Protein AF-0000000071357420 (afdb_homodimer)

Radius of gyration: 20.1 Å; Cα contacts (8 Å, |Δi|>4): 124; chains: 2; bounding box: 53×51×43 Å

Solvent-accessible surface area (backbone atoms only — not comparable to full-atom values): 8727 Å² total; per-residue (Å²): 110,68,65,56,49,57,54,32,54,50,39,33,34,97,80,73,41,79,17,74,54,42,58,50,50,51,52,53,50,46,52,52,53,51,35,51,51,49,20,52,52,36,24,73,71,69,70,33,64,69,57,8,51,49,47,28,53,50,47,58,55,49,50,55,55,48,46,54,53,52,52,52,52,51,47,52,56,48,56,70,59,99,112,68,67,56,50,57,54,33,54,50,39,33,35,94,82,74,41,79,18,75,53,42,56,51,50,52,51,52,50,47,53,51,53,52,37,51,50,50,21,52,52,35,23,72,72,70,70,32,64,69,60,8,51,49,48,28,54,50,46,58,56,48,50,56,55,48,47,55,52,52,52,51,53,50,46,52,56,48,56,71,60,100

Structure (mmCIF, N/CA/C/O backbone):
data_AF-0000000071357420-model_v1
#
loop_
_entity.id
_entity.type
_entity.pdbx_description
1 polymer 'DUF2061 domain-containing protein'
#
loop_
_atom_site.group_PDB
_atom_site.id
_atom_site.type_symbol
_atom_site.label_atom_id
_atom_site.label_alt_id
_atom_site.label_comp_id
_atom_site.label_asym_id
_atom_site.label_entity_id
_atom_site.label_seq_id
_atom_site.pdbx_PDB_ins_code
_atom_site.Cartn_x
_atom_site.Cartn_y
_atom_site.Cartn_z
_atom_site.occupancy
_atom_site.B_iso_or_equiv
_atom_site.auth_seq_id
_atom_site.auth_comp_id
_atom_site.auth_asym_id
_atom_site.auth_atom_id
_atom_site.pdbx_PDB_model_num
ATOM 1 N N . MET A 1 1 ? -27.297 5.227 23.969 1 53.09 1 MET A N 1
ATOM 2 C CA . MET A 1 1 ? -26.969 6.621 24.266 1 53.09 1 MET A CA 1
ATOM 3 C C . MET A 1 1 ? -25.516 6.777 24.656 1 53.09 1 MET A C 1
ATOM 5 O O . MET A 1 1 ? -24.797 7.594 24.078 1 53.09 1 MET A O 1
ATOM 9 N N . ILE A 1 2 ? -25.109 6.203 25.953 1 52.62 2 ILE A N 1
ATOM 10 C CA . ILE A 1 2 ? -23.766 6.309 26.516 1 52.62 2 ILE A CA 1
ATOM 11 C C . ILE A 1 2 ? -22.75 5.684 25.562 1 52.62 2 ILE A C 1
ATOM 13 O O . ILE A 1 2 ? -21.672 6.246 25.328 1 52.62 2 ILE A O 1
ATOM 17 N N . PHE A 1 3 ? -23.125 4.617 25.094 1 56.78 3 PHE A N 1
ATOM 18 C CA . PHE A 1 3 ? -22.25 3.922 24.156 1 56.78 3 PHE A CA 1
ATOM 19 C C . PHE A 1 3 ? -21.953 4.793 22.938 1 56.78 3 PHE A C 1
ATOM 21 O O . PHE A 1 3 ? -20.844 4.797 22.422 1 56.78 3 PHE A O 1
ATOM 28 N N . ASP A 1 4 ? -23.047 5.457 22.484 1 65.25 4 ASP A N 1
ATOM 29 C CA . ASP A 1 4 ? -22.906 6.367 21.344 1 65.25 4 ASP A CA 1
ATOM 30 C C . ASP A 1 4 ? -21.969 7.516 21.688 1 65.25 4 ASP A C 1
ATOM 32 O O . ASP A 1 4 ? -21.203 7.969 20.828 1 65.25 4 ASP A O 1
ATOM 36 N N . GLN A 1 5 ? -22.016 7.863 22.969 1 63.69 5 GLN A N 1
ATOM 37 C CA . GLN A 1 5 ? -21.172 8.977 23.375 1 63.69 5 GLN A CA 1
ATOM 38 C C . GLN A 1 5 ? -19.703 8.57 23.422 1 63.69 5 GLN A C 1
ATOM 40 O O . GLN A 1 5 ? -18.828 9.336 23 1 63.69 5 GLN A O 1
ATOM 45 N N . SER A 1 6 ? -19.438 7.301 24.031 1 64.44 6 SER A N 1
ATOM 46 C CA . SER A 1 6 ? -18.078 6.773 24.109 1 64.44 6 SER A CA 1
ATOM 47 C C . SER A 1 6 ? -17.469 6.578 22.734 1 64.44 6 SER A C 1
ATOM 49 O O . SER A 1 6 ? -16.312 6.934 22.5 1 64.44 6 SER A O 1
ATOM 51 N N . ILE A 1 7 ? -18.141 6.066 21.828 1 64.44 7 ILE A N 1
ATOM 52 C CA . ILE A 1 7 ? -17.672 5.805 20.484 1 64.44 7 ILE A CA 1
ATOM 53 C C . ILE A 1 7 ? -17.422 7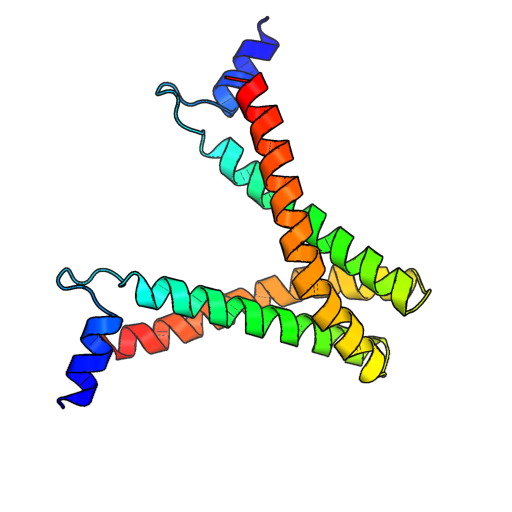.129 19.75 1 64.44 7 ILE A C 1
ATOM 55 O O . ILE A 1 7 ? -16.422 7.285 19.047 1 64.44 7 ILE A O 1
ATOM 59 N N . LYS A 1 8 ? -18.328 7.988 20.016 1 65 8 LYS A N 1
ATOM 60 C CA . LYS A 1 8 ? -18.234 9.289 19.359 1 65 8 LYS A CA 1
ATOM 61 C C . LYS A 1 8 ? -16.984 10.031 19.781 1 65 8 LYS A C 1
ATOM 63 O O . LYS A 1 8 ? -16.344 10.695 18.953 1 65 8 LYS A O 1
ATOM 68 N N . LYS A 1 9 ? -16.688 9.875 21.078 1 70.75 9 LYS A N 1
ATOM 69 C CA . LYS A 1 9 ? -15.531 10.578 21.609 1 70.75 9 LYS A CA 1
ATOM 70 C C . LYS A 1 9 ? -14.234 10.031 21.016 1 70.75 9 LYS A C 1
ATOM 72 O O . LYS A 1 9 ? -13.266 10.773 20.844 1 70.75 9 LYS A O 1
ATOM 77 N N . TRP A 1 10 ? -14.211 8.695 20.672 1 70.62 10 TRP A N 1
ATOM 78 C CA . TRP A 1 10 ? -13.031 8.078 20.078 1 70.62 10 TRP A CA 1
ATOM 79 C C . TRP A 1 10 ? -12.875 8.484 18.625 1 70.62 10 TRP A C 1
ATOM 81 O O . TRP A 1 10 ? -11.758 8.57 18.109 1 70.62 10 TRP A O 1
ATOM 91 N N . PHE A 1 11 ? -14.008 8.883 18.078 1 70.44 11 PHE A N 1
ATOM 92 C CA . PHE A 1 11 ? -14.016 9.148 16.656 1 70.44 11 PHE A CA 1
ATOM 93 C C . PHE A 1 11 ? -13.938 10.648 16.375 1 70.44 11 PHE A C 1
ATOM 95 O O . PHE A 1 11 ? -13.484 11.062 15.305 1 70.44 11 PHE A O 1
ATOM 102 N N . VAL A 1 12 ? -14.523 11.445 17.234 1 68.56 12 VAL A N 1
ATOM 103 C CA . VAL A 1 12 ? -14.602 12.883 17.016 1 68.56 12 VAL A CA 1
ATOM 104 C C . VAL A 1 12 ? -13.992 13.617 18.203 1 68.56 12 VAL A C 1
ATOM 106 O O . VAL A 1 12 ? -14.344 13.352 19.359 1 68.56 12 VAL A O 1
ATOM 109 N N . ASP A 1 13 ? -12.969 14.43 17.781 1 66.44 13 ASP A N 1
ATOM 110 C CA . ASP A 1 13 ? -12.391 15.219 18.859 1 66.44 13 ASP A CA 1
ATOM 111 C C . ASP A 1 13 ? -13.297 16.375 19.25 1 66.44 13 ASP A C 1
ATOM 113 O O . ASP A 1 13 ? -14.266 16.672 18.547 1 66.44 13 ASP A O 1
ATOM 117 N N . GLU A 1 14 ? -13.055 16.859 20.266 1 64.44 14 GLU A N 1
ATOM 118 C CA . GLU A 1 14 ? -13.852 17.953 20.828 1 64.44 14 GLU A CA 1
ATOM 119 C C . GLU A 1 14 ? -14.055 19.078 19.828 1 64.44 14 GLU A C 1
ATOM 121 O O . GLU A 1 14 ? -15.055 19.781 19.875 1 64.44 14 GLU A O 1
ATOM 126 N N . GLU A 1 15 ? -13.25 19.141 18.859 1 69.31 15 GLU A N 1
ATOM 127 C CA . GLU A 1 15 ? -13.336 20.25 17.906 1 69.31 15 GLU A CA 1
ATOM 128 C C . GLU A 1 15 ? -14 19.797 16.609 1 69.31 15 GLU A C 1
ATOM 130 O O . GLU A 1 15 ? -14.055 20.547 15.633 1 69.31 15 GLU A O 1
ATOM 135 N N . GLY A 1 16 ? -14.57 18.688 16.609 1 66.31 16 GLY A N 1
ATOM 136 C CA . GLY A 1 16 ? -15.273 18.203 15.43 1 66.31 16 GLY A CA 1
ATOM 137 C C . GLY A 1 16 ? -14.352 17.609 14.383 1 66.31 16 GLY A C 1
ATOM 138 O O . GLY A 1 16 ? -14.789 17.266 13.281 1 66.31 16 GLY A O 1
ATOM 139 N N . LYS A 1 17 ? -13.023 17.656 14.805 1 72.31 17 LYS A N 1
ATOM 140 C CA . LYS A 1 17 ? -12.031 17.109 13.891 1 72.31 17 LYS A CA 1
ATOM 141 C C . LYS A 1 17 ? -11.852 15.609 14.102 1 72.31 17 LYS A C 1
ATOM 143 O O . LYS A 1 17 ? -12.164 15.086 15.172 1 72.31 17 LYS A O 1
ATOM 148 N N . ASP A 1 18 ? -11.547 14.852 12.961 1 70.5 18 ASP A N 1
ATOM 149 C CA . ASP A 1 18 ? -11.289 13.422 13.094 1 70.5 18 ASP A CA 1
ATOM 150 C C . ASP A 1 18 ? -10.227 13.156 14.164 1 70.5 18 ASP A C 1
ATOM 152 O O . ASP A 1 18 ? -9.211 13.852 14.227 1 70.5 18 ASP A O 1
ATOM 156 N N . SER A 1 19 ? -10.648 12.227 15.039 1 80.5 19 SER A N 1
ATOM 157 C CA . SER A 1 19 ? -9.727 11.883 16.109 1 80.5 19 SER A CA 1
ATOM 158 C C . SER A 1 19 ? -8.539 11.078 15.586 1 80.5 19 SER A C 1
ATOM 160 O O . SER A 1 19 ? -8.609 10.5 14.5 1 80.5 19 SER A O 1
ATOM 162 N N . ASN A 1 20 ? -7.426 11.133 16.203 1 85.06 20 ASN A N 1
ATOM 163 C CA . ASN A 1 20 ? -6.23 10.352 15.906 1 85.06 20 ASN A CA 1
ATOM 164 C C . ASN A 1 20 ? -6.547 8.859 15.828 1 85.06 20 ASN A C 1
ATOM 166 O O . ASN A 1 20 ? -5.922 8.125 15.062 1 85.06 20 ASN A O 1
ATOM 170 N N . ILE A 1 21 ? -7.578 8.516 16.641 1 88.25 21 ILE A N 1
ATOM 171 C CA . ILE A 1 21 ? -7.949 7.102 16.672 1 88.25 21 ILE A CA 1
ATOM 172 C C . ILE A 1 21 ? -8.633 6.715 15.367 1 88.25 21 ILE A C 1
ATOM 174 O O . ILE A 1 21 ? -8.414 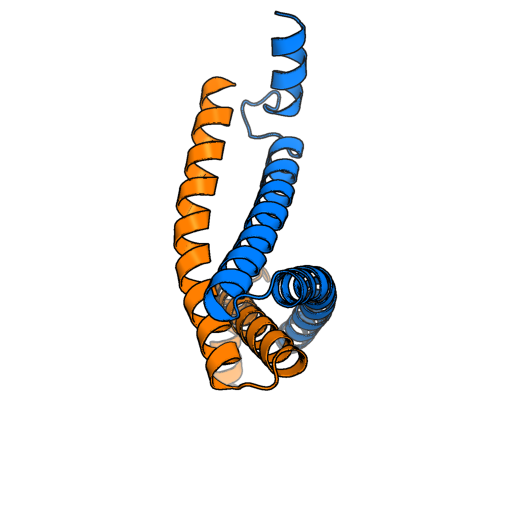5.617 14.844 1 88.25 21 ILE A O 1
ATOM 178 N N . LYS A 1 22 ? -9.445 7.449 14.789 1 89.38 22 LYS A N 1
ATOM 179 C CA . LYS A 1 22 ? -10.094 7.176 13.516 1 89.38 22 LYS A CA 1
ATOM 180 C C . LYS A 1 22 ? -9.07 6.988 12.406 1 89.38 22 LYS A C 1
ATOM 182 O O . LYS A 1 22 ? -9.172 6.055 11.602 1 89.38 22 LYS A O 1
ATOM 187 N N . SER A 1 23 ? -8.164 7.844 12.328 1 89.81 23 SER A N 1
ATOM 188 C CA . SER A 1 23 ? -7.113 7.754 11.32 1 89.81 23 SER A CA 1
ATOM 189 C C . SER A 1 23 ? -6.344 6.441 11.438 1 89.81 23 SER A C 1
ATOM 191 O O . SER A 1 23 ? -6.039 5.805 10.43 1 89.81 23 SER A O 1
ATOM 193 N N . LEU A 1 24 ? -6.062 6.059 12.703 1 92.81 24 LEU A N 1
ATOM 194 C CA . LEU A 1 24 ? -5.332 4.824 12.961 1 92.81 24 LEU A CA 1
ATOM 195 C C . LEU A 1 24 ? -6.141 3.611 12.5 1 92.81 24 LEU A C 1
ATOM 197 O O . LEU A 1 24 ? -5.609 2.719 11.836 1 92.81 24 LEU A O 1
ATOM 201 N N . LEU A 1 25 ? -7.418 3.641 12.805 1 94.12 25 LEU A N 1
ATOM 202 C CA . LEU A 1 25 ? -8.289 2.529 12.445 1 94.12 25 LEU A CA 1
ATOM 203 C C . LEU A 1 25 ? -8.445 2.43 10.93 1 94.12 25 LEU A C 1
ATOM 205 O O . LEU A 1 25 ? -8.477 1.328 10.383 1 94.12 25 LEU A O 1
ATOM 209 N N . LYS A 1 26 ? -8.555 3.498 10.32 1 95.38 26 LYS A N 1
ATOM 210 C CA . LYS A 1 26 ? -8.656 3.521 8.859 1 95.38 26 LYS A CA 1
ATOM 211 C C . LYS A 1 26 ? -7.406 2.939 8.211 1 95.38 26 LYS A C 1
ATOM 213 O O . LYS A 1 26 ? -7.504 2.168 7.254 1 95.38 26 LYS A O 1
ATOM 218 N N . SER A 1 27 ? -6.297 3.289 8.797 1 94.25 27 SER A N 1
ATOM 219 C CA . SER A 1 27 ? -5.043 2.766 8.266 1 94.25 27 SER A CA 1
ATOM 220 C C . SER A 1 27 ? -4.949 1.255 8.453 1 94.25 27 SER A C 1
ATOM 222 O O . SER A 1 27 ? -4.555 0.533 7.535 1 94.25 27 SER A O 1
ATOM 224 N N . ILE A 1 28 ? -5.262 0.818 9.602 1 95.94 28 ILE A N 1
ATOM 225 C CA . ILE A 1 28 ? -5.215 -0.608 9.906 1 95.94 28 ILE A CA 1
ATOM 226 C C . ILE A 1 28 ? -6.203 -1.357 9.016 1 95.94 28 ILE A C 1
ATOM 228 O O . ILE A 1 28 ? -5.875 -2.408 8.461 1 95.94 28 ILE A O 1
ATOM 232 N N . SER A 1 29 ? -7.406 -0.788 8.875 1 96.75 29 SER A N 1
ATOM 233 C CA . SER A 1 29 ? -8.422 -1.413 8.039 1 96.75 29 SER A CA 1
ATOM 234 C C . SER A 1 29 ? -7.965 -1.513 6.59 1 96.75 29 SER A C 1
ATOM 236 O O . SER A 1 29 ? -8.156 -2.543 5.941 1 96.75 29 SER A O 1
ATOM 238 N N . TRP A 1 30 ? -7.348 -0.535 6.098 1 96.81 30 TRP A N 1
ATO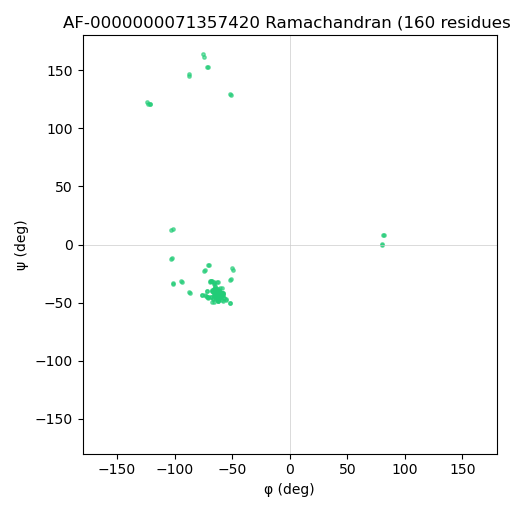M 239 C CA . TRP A 1 30 ? -6.863 -0.54 4.719 1 96.81 30 TRP A CA 1
ATOM 240 C C . TRP A 1 30 ? -5.785 -1.601 4.523 1 96.81 30 TRP A C 1
ATOM 242 O O . TRP A 1 30 ? -5.762 -2.287 3.5 1 96.81 30 TRP A O 1
ATOM 252 N N . ARG A 1 31 ? -4.867 -1.743 5.512 1 95.12 31 ARG A N 1
ATOM 253 C CA . ARG A 1 31 ? -3.814 -2.75 5.422 1 95.12 31 ARG A CA 1
ATOM 254 C C . ARG A 1 31 ? -4.406 -4.152 5.344 1 95.12 31 ARG A C 1
ATOM 256 O O . ARG A 1 31 ? -3.943 -4.988 4.562 1 95.12 31 ARG A O 1
ATOM 263 N N . VAL A 1 32 ? -5.367 -4.32 6.113 1 97.06 32 VAL A N 1
ATOM 264 C CA . VAL A 1 32 ? -6.035 -5.617 6.133 1 97.06 32 VAL A CA 1
ATOM 265 C C . VAL A 1 32 ? -6.75 -5.852 4.805 1 97.06 32 VAL A C 1
ATOM 267 O O . VAL A 1 32 ? -6.59 -6.906 4.188 1 97.06 32 VAL A O 1
ATOM 270 N N . VAL A 1 33 ? -7.523 -4.887 4.363 1 97.44 33 VAL A N 1
ATOM 271 C CA . VAL A 1 33 ? -8.25 -4.98 3.102 1 97.44 33 VAL A CA 1
ATOM 272 C C . VAL A 1 33 ? -7.266 -5.191 1.953 1 97.44 33 VAL A C 1
ATOM 274 O O . VAL A 1 33 ? -7.5 -6.02 1.07 1 97.44 33 VAL A O 1
ATOM 277 N N . GLY A 1 34 ? -6.18 -4.465 1.985 1 97.31 34 GLY A N 1
ATOM 278 C CA . GLY A 1 34 ? -5.16 -4.586 0.955 1 97.31 34 GLY A CA 1
ATOM 279 C C . GLY A 1 34 ? -4.543 -5.973 0.891 1 97.31 34 GLY A C 1
ATOM 280 O O . GLY A 1 34 ? -4.32 -6.508 -0.197 1 97.31 34 GLY A O 1
ATOM 281 N N . THR A 1 35 ? -4.25 -6.5 2.029 1 97.06 35 THR A N 1
ATOM 282 C CA . THR A 1 35 ? -3.67 -7.84 2.094 1 97.06 35 THR A CA 1
ATOM 283 C C . THR A 1 35 ? -4.656 -8.883 1.571 1 97.06 35 THR A C 1
ATOM 285 O O . THR A 1 35 ? -4.281 -9.766 0.798 1 97.06 35 THR A O 1
ATOM 288 N N . ILE A 1 36 ? -5.879 -8.812 1.995 1 97.88 36 ILE A N 1
ATOM 289 C CA . ILE A 1 36 ? -6.918 -9.727 1.528 1 97.88 36 ILE A CA 1
ATOM 290 C C . ILE A 1 36 ? -7.059 -9.609 0.012 1 97.88 36 ILE A C 1
ATOM 292 O O . ILE A 1 36 ? -7.203 -10.625 -0.681 1 97.88 36 ILE A O 1
ATOM 296 N N . ASP A 1 37 ? -7.012 -8.391 -0.515 1 98.25 37 ASP A N 1
ATOM 297 C CA . ASP A 1 37 ? -7.07 -8.156 -1.955 1 98.25 37 ASP A CA 1
ATOM 298 C C . ASP A 1 37 ? -5.977 -8.938 -2.684 1 98.25 37 ASP A C 1
ATOM 300 O O . ASP A 1 37 ? -6.246 -9.609 -3.68 1 98.25 37 ASP A O 1
ATOM 304 N N . THR A 1 38 ? -4.746 -8.836 -2.15 1 98 38 THR A N 1
ATOM 305 C CA . THR A 1 38 ? -3.625 -9.547 -2.756 1 98 38 THR A CA 1
ATOM 306 C C . THR A 1 38 ? -3.854 -11.055 -2.723 1 98 38 THR A C 1
ATOM 308 O O . THR A 1 38 ? -3.572 -11.75 -3.699 1 98 38 THR A O 1
ATOM 311 N N . MET A 1 39 ? -4.34 -11.555 -1.67 1 98.31 39 MET A N 1
ATOM 312 C CA . MET A 1 39 ? -4.609 -12.977 -1.532 1 98.31 39 MET A CA 1
ATOM 313 C C . MET A 1 39 ? -5.691 -13.422 -2.508 1 98.31 39 MET A C 1
ATOM 315 O O . MET A 1 39 ? -5.586 -14.492 -3.113 1 98.31 39 MET A O 1
ATOM 319 N N . VAL A 1 40 ? -6.738 -12.68 -2.635 1 98.25 40 VAL A N 1
ATOM 320 C CA . VAL A 1 40 ? -7.84 -13 -3.541 1 98.25 40 VAL A CA 1
ATOM 321 C C . VAL A 1 40 ? -7.332 -13.016 -4.98 1 98.25 40 VAL A C 1
ATOM 323 O O . VAL A 1 40 ? -7.617 -13.945 -5.734 1 98.25 40 VAL A O 1
ATOM 326 N N . ILE A 1 41 ? -6.598 -11.953 -5.367 1 98.19 41 ILE A N 1
ATOM 327 C CA . ILE A 1 41 ? -6.023 -11.883 -6.707 1 98.19 41 ILE A CA 1
ATOM 328 C C . ILE A 1 41 ? -5.137 -13.102 -6.957 1 98.19 41 ILE A C 1
ATOM 330 O O . ILE A 1 41 ? -5.234 -13.75 -8 1 98.19 41 ILE A O 1
ATOM 334 N N . SER A 1 42 ? -4.27 -13.453 -6 1 98.12 42 SER A N 1
ATOM 335 C CA . SER A 1 42 ? -3.367 -14.594 -6.129 1 98.12 42 SER A CA 1
ATOM 336 C C . SER A 1 42 ? -4.141 -15.898 -6.273 1 98.12 42 SER A C 1
ATOM 338 O O . SER A 1 42 ? -3.756 -16.766 -7.055 1 98.12 42 SER A O 1
ATOM 340 N N . TYR A 1 43 ? -5.195 -16.109 -5.582 1 98.38 43 TYR A N 1
ATOM 341 C CA . TYR A 1 43 ? -6.023 -17.312 -5.668 1 98.38 43 TYR A CA 1
ATOM 342 C C . TYR A 1 43 ? -6.68 -17.422 -7.039 1 98.38 43 TYR A C 1
ATOM 344 O O . TYR A 1 43 ? -6.719 -18.5 -7.629 1 98.38 43 TYR A O 1
ATOM 352 N N . LEU A 1 44 ? -7.172 -16.375 -7.547 1 97.44 44 LEU A N 1
ATOM 353 C CA . LEU A 1 44 ? -7.875 -16.359 -8.828 1 97.44 44 LEU A CA 1
ATOM 354 C C . LEU A 1 44 ? -6.918 -16.688 -9.969 1 97.44 44 LEU A C 1
ATOM 356 O O . LEU A 1 44 ? -7.301 -17.359 -10.93 1 97.44 44 LEU A O 1
ATOM 360 N N . ILE A 1 45 ? -5.758 -16.266 -9.797 1 96.81 45 ILE A N 1
ATOM 361 C CA . ILE A 1 45 ? -4.793 -16.438 -10.883 1 96.81 45 ILE A CA 1
ATOM 362 C C . ILE A 1 45 ? -4.129 -17.812 -10.766 1 96.81 45 ILE A C 1
ATOM 364 O O . ILE A 1 45 ? -3.969 -18.516 -11.766 1 96.81 45 ILE A O 1
ATOM 368 N N . THR A 1 46 ? -3.791 -18.219 -9.57 1 96.62 46 THR A N 1
ATOM 369 C CA . THR A 1 46 ? -3.02 -19.453 -9.398 1 96.62 46 THR A CA 1
ATOM 370 C C . THR A 1 46 ? -3.943 -20.641 -9.156 1 96.62 46 THR A C 1
ATOM 372 O O . THR A 1 46 ? -3.564 -21.781 -9.398 1 96.62 46 THR A O 1
ATOM 375 N N . GLY A 1 47 ? -5.074 -20.359 -8.5 1 96.88 47 GLY A N 1
ATOM 376 C CA . GLY A 1 47 ? -6.016 -21.422 -8.156 1 96.88 47 GLY A CA 1
ATOM 377 C C . GLY A 1 47 ? -5.633 -22.172 -6.902 1 96.88 47 GLY A C 1
ATOM 378 O O . GLY A 1 47 ? -6.18 -23.25 -6.625 1 96.88 47 GLY A O 1
ATOM 379 N N . GLN A 1 48 ? -4.645 -21.719 -6.199 1 97.56 48 GLN A N 1
ATOM 380 C CA . GLN A 1 48 ? -4.145 -22.406 -5.008 1 97.56 48 GLN A CA 1
ATOM 381 C C . GLN A 1 48 ? -4.219 -21.5 -3.781 1 97.56 48 GLN A C 1
ATOM 383 O O . GLN A 1 48 ? -3.561 -20.453 -3.729 1 97.56 48 GLN A O 1
ATOM 388 N N . ILE A 1 49 ? -4.945 -21.953 -2.799 1 97 49 ILE A N 1
ATOM 389 C CA . ILE A 1 49 ? -5.168 -21.188 -1.581 1 97 49 ILE A CA 1
ATOM 390 C C . ILE A 1 49 ? -3.855 -21.047 -0.809 1 97 49 ILE A C 1
ATOM 392 O O . ILE A 1 49 ? -3.582 -20 -0.22 1 97 49 ILE A O 1
ATOM 396 N N . LYS A 1 50 ? -3.111 -22.141 -0.833 1 97.44 50 LYS A N 1
ATOM 397 C CA . LYS A 1 50 ? -1.841 -22.109 -0.113 1 97.44 50 LYS A CA 1
ATOM 398 C C . LYS A 1 50 ? -0.906 -21.047 -0.686 1 97.44 50 LYS A C 1
ATOM 400 O O . LYS A 1 50 ? -0.249 -20.328 0.063 1 97.44 50 LYS A O 1
ATOM 405 N N . THR A 1 51 ? -0.871 -21 -2.016 1 97.44 51 THR A N 1
ATOM 406 C CA . THR A 1 51 ? -0.051 -20 -2.689 1 97.44 51 THR A CA 1
ATOM 407 C C . THR A 1 51 ? -0.548 -18.594 -2.377 1 97.44 51 THR A C 1
ATOM 409 O O . THR A 1 51 ? 0.249 -17.703 -2.078 1 97.44 51 THR A O 1
ATOM 412 N N . ALA A 1 52 ? -1.806 -18.391 -2.404 1 98.06 52 ALA A N 1
ATOM 413 C CA . ALA A 1 52 ? -2.424 -17.109 -2.121 1 98.06 52 ALA A CA 1
ATOM 414 C C . ALA A 1 52 ? -2.092 -16.641 -0.708 1 98.06 52 ALA A C 1
ATOM 416 O O . ALA A 1 52 ? -1.729 -15.477 -0.502 1 98.06 52 ALA A O 1
ATOM 417 N N . LEU A 1 53 ? -2.203 -17.5 0.224 1 97.88 53 LEU A N 1
ATOM 418 C CA . LEU A 1 53 ? -1.907 -17.188 1.617 1 97.88 53 LEU A CA 1
ATOM 419 C C . LEU A 1 53 ? -0.432 -16.844 1.798 1 97.88 53 LEU A C 1
ATOM 421 O O . LEU A 1 53 ? -0.091 -15.922 2.539 1 97.88 53 LEU A O 1
ATOM 425 N N . SER A 1 54 ? 0.369 -17.609 1.137 1 97.81 54 SER A N 1
ATOM 426 C CA . SER A 1 54 ? 1.807 -17.375 1.224 1 97.81 54 SER A CA 1
ATOM 427 C C . SER A 1 54 ? 2.174 -16 0.673 1 97.81 54 SER A C 1
ATOM 429 O O . SER A 1 54 ? 2.904 -15.242 1.315 1 97.81 54 SER A O 1
ATOM 431 N N . ILE A 1 55 ? 1.632 -15.711 -0.488 1 98.06 55 ILE A N 1
ATOM 432 C CA . ILE A 1 55 ? 1.934 -14.43 -1.118 1 98.06 55 ILE A CA 1
ATOM 433 C C . ILE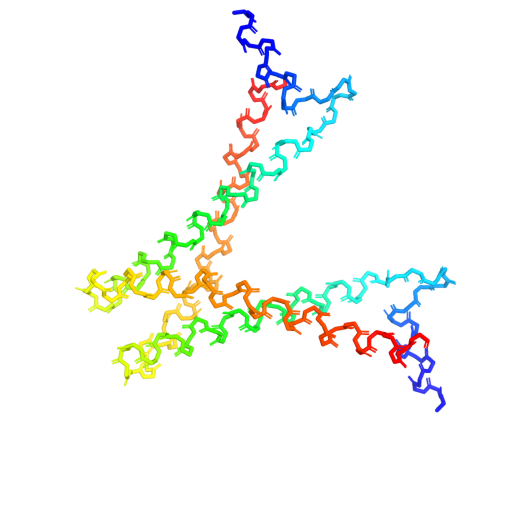 A 1 55 ? 1.449 -13.289 -0.227 1 98.06 55 ILE A C 1
ATOM 435 O O . ILE A 1 55 ? 2.188 -12.328 0.025 1 98.06 55 ILE A O 1
ATOM 439 N N . GLY A 1 56 ? 0.208 -13.328 0.274 1 97.88 56 GLY A N 1
ATOM 440 C CA . GLY A 1 56 ? -0.344 -12.297 1.136 1 97.88 56 GLY A CA 1
ATOM 441 C C . GLY A 1 56 ? 0.456 -12.086 2.408 1 97.88 56 GLY A C 1
ATOM 442 O O . GLY A 1 56 ? 0.753 -10.953 2.783 1 97.88 56 GLY A O 1
ATOM 443 N N . SER A 1 57 ? 0.864 -13.156 3.049 1 97.31 57 SER A N 1
ATOM 444 C CA . SER A 1 57 ? 1.569 -13.094 4.324 1 97.31 57 SER A CA 1
ATOM 445 C C . SER A 1 57 ? 2.982 -12.547 4.152 1 97.31 57 SER A C 1
ATOM 447 O O . SER A 1 57 ? 3.418 -11.68 4.91 1 97.31 57 SER A O 1
ATOM 449 N N . ILE A 1 58 ? 3.664 -13.039 3.17 1 97.62 58 ILE A N 1
ATOM 450 C CA . ILE A 1 58 ? 5.027 -12.586 2.912 1 97.62 58 ILE A CA 1
ATOM 451 C C . ILE A 1 58 ? 5.016 -11.117 2.504 1 97.62 58 ILE A C 1
ATOM 453 O O . ILE A 1 58 ? 5.914 -10.352 2.875 1 97.62 58 ILE A O 1
ATOM 457 N N . GLU A 1 59 ? 3.975 -10.773 1.776 1 97.25 59 GLU A N 1
ATOM 458 C CA . GLU A 1 59 ? 3.85 -9.398 1.318 1 97.25 59 GLU A CA 1
ATOM 459 C C . GLU A 1 59 ? 3.764 -8.43 2.494 1 97.25 59 GLU A C 1
ATOM 461 O O . GLU A 1 59 ? 4.41 -7.379 2.49 1 97.25 59 GLU A O 1
ATOM 466 N N . VAL A 1 60 ? 3.041 -8.789 3.527 1 95.56 60 VAL A N 1
ATOM 467 C CA . VAL A 1 60 ? 2.861 -7.914 4.684 1 95.56 60 VAL A CA 1
ATOM 468 C C . VAL A 1 60 ? 4.207 -7.672 5.363 1 95.56 60 VAL A C 1
ATOM 470 O O . VAL A 1 60 ? 4.566 -6.527 5.652 1 95.56 60 VAL A O 1
ATOM 473 N N . VAL A 1 61 ? 4.961 -8.664 5.512 1 95.94 61 VAL A N 1
ATOM 474 C CA . VAL A 1 61 ? 6.234 -8.586 6.219 1 95.94 61 VAL A CA 1
ATOM 475 C C . VAL A 1 61 ? 7.277 -7.906 5.336 1 95.94 61 VAL A C 1
ATOM 477 O O . VAL A 1 61 ? 8.008 -7.027 5.797 1 95.94 61 VAL A O 1
ATOM 480 N N . SER A 1 62 ? 7.277 -8.289 4.082 1 97.12 62 SER A N 1
ATOM 481 C CA . SER A 1 62 ? 8.289 -7.754 3.18 1 97.12 62 SER A CA 1
ATOM 482 C C . SER A 1 62 ? 8.102 -6.254 2.971 1 97.12 62 SER A C 1
ATOM 484 O O . SER A 1 62 ? 9.078 -5.504 2.918 1 97.12 62 SER A O 1
ATOM 486 N N . LYS A 1 63 ? 6.871 -5.824 2.885 1 97.44 63 LYS A N 1
ATOM 487 C CA . LYS A 1 63 ? 6.617 -4.406 2.648 1 97.44 63 LYS A CA 1
ATOM 488 C C . LYS A 1 63 ? 7.008 -3.568 3.861 1 97.44 63 LYS A C 1
ATOM 490 O O . LYS A 1 63 ? 7.438 -2.422 3.717 1 97.44 63 LYS A O 1
ATOM 495 N N . MET A 1 64 ? 6.883 -4.105 5.055 1 97.06 64 MET A N 1
ATOM 496 C CA . MET A 1 64 ? 7.344 -3.396 6.246 1 97.06 64 MET A CA 1
ATOM 497 C C . MET A 1 64 ? 8.844 -3.154 6.188 1 97.06 64 MET A C 1
ATOM 499 O O . MET A 1 64 ? 9.312 -2.051 6.473 1 97.06 64 MET A O 1
ATOM 503 N N . ILE A 1 65 ? 9.562 -4.152 5.828 1 97.44 65 ILE A N 1
ATOM 504 C CA . ILE A 1 65 ? 11.016 -4.07 5.727 1 97.44 65 ILE A CA 1
ATOM 505 C C . ILE A 1 65 ? 11.406 -3.148 4.574 1 97.44 65 ILE A C 1
ATOM 507 O O . ILE A 1 65 ? 12.266 -2.279 4.73 1 97.44 65 ILE A O 1
ATOM 511 N N . LEU A 1 66 ? 10.742 -3.363 3.518 1 97.56 66 LEU A N 1
ATOM 512 C CA . LEU A 1 66 ? 11.039 -2.576 2.326 1 97.56 66 LEU A CA 1
ATOM 513 C C . LEU A 1 66 ? 10.766 -1.096 2.568 1 97.56 66 LEU A C 1
ATOM 515 O O . LEU A 1 66 ? 11.484 -0.234 2.062 1 97.56 66 LEU A O 1
ATOM 519 N N . TYR A 1 67 ? 9.758 -0.794 3.256 1 97.25 67 TYR A N 1
ATOM 520 C CA . TYR A 1 67 ? 9.43 0.596 3.549 1 97.25 67 TYR A CA 1
ATOM 521 C C . TYR A 1 67 ? 10.539 1.263 4.355 1 97.25 67 TYR A C 1
ATOM 523 O O . TYR A 1 67 ? 10.867 2.428 4.125 1 97.25 67 TYR A O 1
ATOM 531 N N . TYR A 1 68 ? 10.992 0.552 5.375 1 97.25 68 TYR A N 1
ATOM 532 C CA . TYR A 1 68 ? 12.094 1.069 6.176 1 97.25 68 TYR A CA 1
ATOM 533 C C . TYR A 1 68 ? 13.266 1.47 5.293 1 97.25 68 TYR A C 1
ATOM 535 O O . TYR A 1 68 ? 13.789 2.582 5.41 1 97.25 68 TYR A O 1
ATOM 543 N N . PHE A 1 69 ? 13.672 0.569 4.406 1 97.38 69 PHE A N 1
ATOM 544 C CA . PHE A 1 69 ? 14.797 0.838 3.512 1 97.38 69 PHE A CA 1
ATOM 545 C C . PHE A 1 69 ? 14.461 1.976 2.555 1 97.38 69 PHE A C 1
ATOM 547 O O . PHE A 1 69 ? 15.32 2.803 2.242 1 97.38 69 PHE A O 1
ATOM 554 N N . HIS A 1 70 ? 13.234 1.989 2.045 1 97.44 70 HIS A N 1
ATOM 555 C CA . HIS A 1 70 ? 12.781 3.053 1.152 1 97.44 70 HIS A CA 1
ATOM 556 C C . HIS A 1 70 ? 12.875 4.414 1.828 1 97.44 70 HIS A C 1
ATOM 558 O O . HIS A 1 70 ? 13.391 5.371 1.24 1 97.44 70 HIS A O 1
ATOM 564 N N . GLU A 1 71 ? 12.492 4.512 3.066 1 95.5 71 GLU A N 1
ATOM 565 C CA . GLU A 1 71 ? 12.57 5.754 3.832 1 95.5 71 GLU A CA 1
ATOM 566 C C . GLU A 1 71 ? 14.016 6.18 4.055 1 95.5 71 GLU A C 1
ATOM 568 O O . GLU A 1 71 ? 14.336 7.367 3.98 1 95.5 71 GLU A O 1
ATOM 573 N N . ARG A 1 72 ? 14.836 5.238 4.391 1 95.56 72 ARG A N 1
ATOM 574 C CA . ARG A 1 72 ? 16.25 5.523 4.605 1 95.56 72 ARG A CA 1
ATOM 575 C C . ARG A 1 72 ? 16.906 6.027 3.324 1 95.56 72 ARG A C 1
ATOM 577 O O . ARG A 1 72 ? 17.75 6.926 3.365 1 95.56 72 ARG A O 1
ATOM 584 N N . ALA A 1 73 ? 16.609 5.434 2.219 1 95.38 73 ALA A N 1
ATOM 585 C CA . ALA A 1 73 ? 17.141 5.852 0.927 1 95.38 73 ALA A CA 1
ATOM 586 C C . ALA A 1 73 ? 16.719 7.285 0.602 1 95.38 73 ALA A C 1
ATOM 588 O O . ALA A 1 73 ? 17.547 8.094 0.16 1 95.38 73 ALA A O 1
ATOM 589 N N . TRP A 1 74 ? 15.484 7.559 0.867 1 93.31 74 TRP A N 1
ATOM 590 C CA . TRP A 1 74 ? 14.977 8.898 0.591 1 93.31 74 TRP A CA 1
ATOM 591 C C . TRP A 1 74 ? 15.602 9.922 1.53 1 93.31 74 TRP A C 1
ATOM 593 O O . TRP A 1 74 ? 15.812 11.078 1.151 1 93.31 74 TRP A O 1
ATOM 603 N N . ALA A 1 75 ? 15.945 9.531 2.779 1 91.81 75 ALA A N 1
ATOM 604 C CA . ALA A 1 75 ? 16.609 10.406 3.742 1 91.81 75 ALA A CA 1
ATOM 605 C C . ALA A 1 75 ? 18.016 10.766 3.279 1 91.81 75 ALA A C 1
ATOM 607 O O . ALA A 1 75 ? 18.453 11.914 3.418 1 91.81 75 ALA A O 1
ATOM 608 N N . LYS A 1 76 ? 18.656 9.805 2.76 1 91.56 76 LYS A N 1
ATOM 609 C CA . LYS A 1 76 ? 20.016 10.031 2.256 1 91.56 76 LYS A CA 1
ATOM 610 C C . LYS A 1 76 ? 20 10.984 1.062 1 91.56 76 LYS A C 1
ATOM 612 O O . LYS A 1 76 ? 20.859 11.859 0.951 1 91.56 76 LYS A O 1
ATOM 617 N N . ILE A 1 77 ? 19.031 10.734 0.195 1 85.75 77 ILE A N 1
ATOM 618 C CA . ILE A 1 77 ? 18.922 11.562 -1.001 1 85.75 77 ILE A CA 1
ATOM 619 C C . ILE A 1 77 ? 18.578 13 -0.603 1 85.75 77 ILE A C 1
ATOM 621 O O . ILE A 1 77 ? 19.125 13.945 -1.174 1 85.75 77 ILE A O 1
ATOM 625 N N . SER A 1 78 ? 17.672 13.141 0.376 1 79.94 78 SER A N 1
ATOM 626 C CA . SER A 1 78 ? 17.234 14.461 0.826 1 79.94 78 SER A CA 1
ATOM 627 C C . SER A 1 78 ? 18.344 15.164 1.61 1 79.94 78 SER A C 1
ATOM 629 O O . SER A 1 78 ? 18.5 16.391 1.514 1 79.94 78 SER A O 1
ATOM 631 N N . ASP A 1 79 ? 18.953 14.438 2.49 1 77.25 79 ASP A N 1
ATOM 632 C CA . ASP A 1 79 ? 20.047 15.016 3.273 1 77.25 79 ASP A CA 1
ATOM 633 C C . ASP A 1 79 ? 21.188 15.484 2.369 1 77.25 79 ASP A C 1
ATOM 635 O O . ASP A 1 79 ? 21.797 16.516 2.631 1 77.25 79 ASP A O 1
ATOM 639 N N . ASN A 1 80 ? 21.375 14.711 1.385 1 66.81 80 ASN A N 1
ATOM 640 C CA . ASN A 1 80 ? 22.438 15.102 0.459 1 66.81 80 ASN A CA 1
ATOM 641 C C . ASN A 1 80 ? 22.047 16.344 -0.34 1 66.81 80 ASN A C 1
ATOM 643 O O . ASN A 1 80 ? 22.922 17.016 -0.895 1 66.81 80 ASN A O 1
ATOM 647 N N . ASN A 1 81 ? 20.734 16.609 -0.338 1 61 81 ASN A N 1
ATOM 648 C CA . ASN A 1 81 ? 20.312 17.766 -1.108 1 61 81 ASN A CA 1
ATOM 649 C C . ASN A 1 81 ? 20.016 18.969 -0.205 1 61 81 ASN A C 1
ATOM 651 O O . ASN A 1 81 ? 19.625 20.031 -0.685 1 61 81 ASN A O 1
ATOM 655 N N . SER A 1 82 ? 19.938 18.797 1.03 1 55.34 82 SER A N 1
ATOM 656 C CA . SER A 1 82 ? 19.906 19.969 1.9 1 55.34 82 SER A CA 1
ATOM 657 C C . SER A 1 82 ? 21.312 20.516 2.164 1 55.34 82 SER A C 1
ATOM 659 O O . SER A 1 82 ? 22.281 19.75 2.164 1 55.34 82 SER A O 1
ATOM 661 N N . MET B 1 1 ? 26.375 23.391 -10.586 1 53.28 1 MET B N 1
ATOM 662 C CA . MET B 1 1 ? 25.953 24.5 -9.734 1 53.28 1 MET B CA 1
ATOM 663 C C . MET B 1 1 ? 24.469 24.797 -9.945 1 53.28 1 MET B C 1
ATOM 665 O O . MET B 1 1 ? 23.688 24.844 -8.984 1 53.28 1 MET B O 1
ATOM 669 N N . ILE B 1 2 ? 24.062 25.344 -11.25 1 53.09 2 ILE B N 1
ATOM 670 C CA . ILE B 1 2 ? 22.719 25.75 -11.602 1 53.09 2 ILE B CA 1
ATOM 671 C C . ILE B 1 2 ? 21.766 24.562 -11.492 1 53.09 2 ILE B C 1
ATOM 673 O O . ILE B 1 2 ? 20.672 24.672 -10.953 1 53.09 2 ILE B O 1
ATOM 677 N N . PHE B 1 3 ? 22.219 23.547 -11.977 1 57.25 3 PHE B N 1
ATOM 678 C CA . PHE B 1 3 ? 21.422 22.312 -11.922 1 57.25 3 PHE B CA 1
ATOM 679 C C . PHE B 1 3 ? 21.094 21.953 -10.484 1 57.25 3 PHE B C 1
ATOM 681 O O . PHE B 1 3 ? 19.969 21.5 -10.195 1 57.25 3 PHE B O 1
ATOM 688 N N . ASP B 1 4 ? 22.125 22.109 -9.633 1 65.25 4 ASP B N 1
ATOM 689 C CA . ASP B 1 4 ? 21.938 21.828 -8.211 1 65.25 4 ASP B CA 1
ATOM 690 C C . ASP B 1 4 ? 20.906 22.766 -7.598 1 65.25 4 ASP B C 1
ATOM 692 O O . ASP B 1 4 ? 20.125 22.375 -6.734 1 65.25 4 ASP B O 1
ATOM 696 N N . GLN B 1 5 ? 20.906 23.969 -8.18 1 63 5 GLN B N 1
ATOM 697 C CA . GLN B 1 5 ? 19.969 24.969 -7.641 1 63 5 GLN B CA 1
ATOM 698 C C . GLN B 1 5 ? 18.531 24.625 -8.031 1 63 5 GLN B C 1
ATOM 700 O O . GLN B 1 5 ? 17.625 24.75 -7.219 1 63 5 GLN B O 1
ATOM 705 N N . SER B 1 6 ? 18.359 24.234 -9.383 1 63.94 6 SER B N 1
ATOM 706 C CA . SER B 1 6 ? 17.031 23.875 -9.891 1 63.94 6 SER B CA 1
ATOM 707 C C . SER B 1 6 ? 16.469 22.656 -9.156 1 63.94 6 SER B C 1
ATOM 709 O O . SER B 1 6 ? 15.297 22.641 -8.789 1 63.94 6 SER B O 1
ATOM 711 N N . ILE B 1 7 ? 17.188 21.688 -8.953 1 64.06 7 ILE B N 1
ATOM 712 C CA . ILE B 1 7 ? 16.781 20.469 -8.289 1 64.06 7 ILE B CA 1
ATOM 713 C C . ILE B 1 7 ? 16.453 20.75 -6.824 1 64.06 7 ILE B C 1
ATOM 715 O O . ILE B 1 7 ? 15.461 20.25 -6.289 1 64.06 7 ILE B O 1
ATOM 719 N N . LYS B 1 8 ? 17.297 21.578 -6.324 1 64.19 8 LYS B N 1
ATOM 720 C CA . LYS B 1 8 ? 17.125 21.906 -4.914 1 64.19 8 LYS B CA 1
ATOM 721 C C . LYS B 1 8 ? 15.797 22.641 -4.676 1 64.19 8 LYS B C 1
ATOM 723 O O . LYS B 1 8 ? 15.133 22.406 -3.662 1 64.19 8 LYS B O 1
ATOM 728 N N . LYS B 1 9 ? 15.484 23.516 -5.629 1 70 9 LYS B N 1
ATOM 729 C CA . LYS B 1 9 ? 14.266 24.297 -5.492 1 70 9 LYS B CA 1
ATOM 730 C C . LYS B 1 9 ? 13.031 23.406 -5.559 1 70 9 LYS B C 1
ATOM 732 O O . LYS B 1 9 ? 12.016 23.703 -4.918 1 70 9 LYS B O 1
ATOM 737 N N . TRP B 1 10 ? 13.117 22.281 -6.375 1 70 10 TRP B N 1
ATOM 738 C CA . TRP B 1 10 ? 11.992 21.359 -6.492 1 70 10 TRP B CA 1
ATOM 739 C C . TRP B 1 10 ? 11.852 20.516 -5.23 1 70 10 TRP B C 1
ATOM 741 O O . TRP B 1 10 ? 10.742 20.109 -4.867 1 70 10 TRP B O 1
ATOM 751 N N . PHE B 1 11 ? 12.969 20.422 -4.516 1 69.75 11 PHE B N 1
ATOM 752 C CA . PHE B 1 11 ? 13 19.516 -3.377 1 69.75 11 PHE B CA 1
ATOM 753 C C . PHE B 1 11 ? 12.828 20.281 -2.07 1 69.75 11 PHE B C 1
ATOM 755 O O . PHE B 1 11 ? 12.367 19.719 -1.074 1 69.75 11 PHE B O 1
ATOM 762 N N . VAL B 1 12 ? 13.344 21.484 -2.006 1 67.81 12 VAL B N 1
ATOM 763 C CA . VAL B 1 12 ? 13.328 22.266 -0.771 1 67.81 12 VAL B CA 1
ATOM 764 C C . VAL B 1 12 ? 12.633 23.594 -1.011 1 67.81 12 VAL B C 1
ATOM 766 O O . VAL B 1 12 ? 12.977 24.328 -1.943 1 67.81 12 VAL B O 1
ATOM 769 N N . ASP B 1 13 ? 11.547 23.719 -0.176 1 64.94 13 ASP B N 1
ATOM 770 C CA . ASP B 1 13 ? 10.883 25.016 -0.304 1 64.94 13 ASP B CA 1
ATOM 771 C C . ASP B 1 13 ? 11.703 26.109 0.364 1 64.94 13 ASP B C 1
ATOM 773 O O . ASP B 1 13 ? 12.648 25.828 1.104 1 64.94 13 ASP B O 1
ATOM 777 N N . GLU B 1 14 ? 11.445 27.156 0.038 1 63.22 14 GLU B N 1
ATOM 778 C CA . GLU B 1 14 ? 12.156 28.3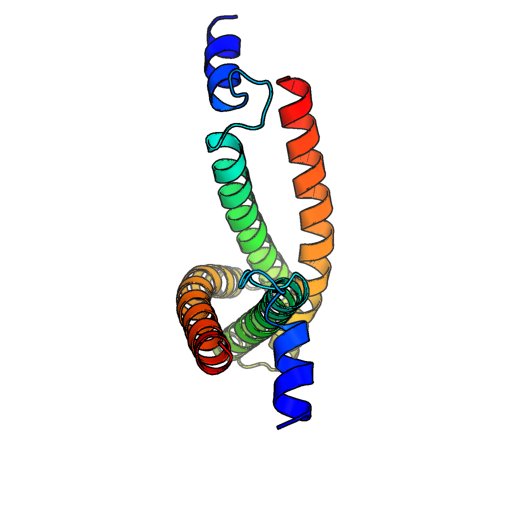44 0.521 1 63.22 14 GLU B CA 1
ATOM 779 C C . GLU B 1 14 ? 12.281 28.328 2.043 1 63.22 14 GLU B C 1
ATOM 781 O O . GLU B 1 14 ? 13.234 28.875 2.598 1 63.22 14 GLU B O 1
ATOM 786 N N . GLU B 1 15 ? 11.453 27.609 2.689 1 68.06 15 GLU B N 1
ATOM 787 C CA . GLU B 1 15 ? 11.469 27.625 4.148 1 68.06 15 GLU B CA 1
ATOM 788 C C . GLU B 1 15 ? 12.172 26.391 4.703 1 68.06 15 GLU B C 1
ATOM 790 O O . GLU B 1 15 ? 12.164 26.156 5.914 1 68.06 15 GLU B O 1
ATOM 795 N N . GLY B 1 16 ? 12.852 25.672 3.906 1 65.06 16 GLY B N 1
ATOM 796 C CA . GLY B 1 16 ? 13.602 24.516 4.363 1 65.06 16 GLY B CA 1
ATOM 797 C C . GLY B 1 16 ? 12.734 23.281 4.555 1 65.06 16 GLY B C 1
ATOM 798 O O . GLY B 1 16 ? 13.211 22.25 5.035 1 65.06 16 GLY B O 1
ATOM 799 N N . LYS B 1 17 ? 11.391 23.562 4.238 1 70.88 17 LYS B N 1
ATOM 800 C CA . LYS B 1 17 ? 10.453 22.453 4.379 1 70.88 17 LYS B CA 1
ATOM 801 C C . LYS B 1 17 ? 10.391 21.625 3.102 1 70.88 17 LYS B C 1
ATOM 803 O O . LYS B 1 17 ? 10.719 22.109 2.018 1 70.88 17 LYS B O 1
ATOM 808 N N . ASP B 1 18 ? 10.211 20.234 3.264 1 69.56 18 ASP B N 1
ATOM 809 C CA . ASP B 1 18 ? 1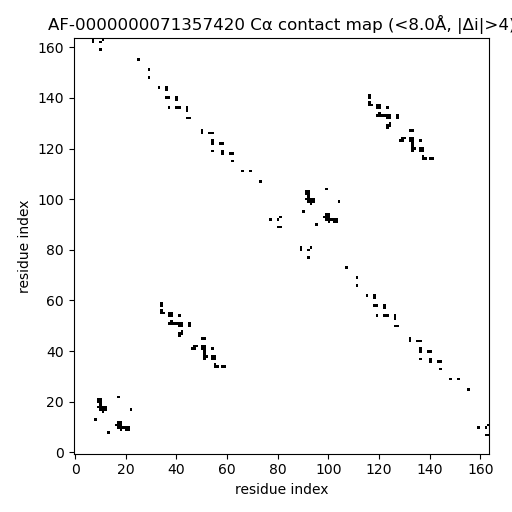0.07 19.391 2.09 1 69.56 18 ASP B CA 1
ATOM 810 C C . ASP B 1 18 ? 9.008 19.922 1.138 1 69.56 18 ASP B C 1
ATOM 812 O O . ASP B 1 18 ? 7.938 20.359 1.573 1 69.56 18 ASP B O 1
ATOM 816 N N . SER B 1 19 ? 9.484 20.031 -0.108 1 79.88 19 SER B N 1
ATOM 817 C CA . SER B 1 19 ? 8.555 20.562 -1.11 1 79.88 19 SER B CA 1
ATOM 818 C C . SER B 1 19 ? 7.457 19.547 -1.423 1 79.88 19 SER B C 1
ATOM 820 O O . SER B 1 19 ? 7.602 18.359 -1.141 1 79.88 19 SER B O 1
ATOM 822 N N . ASN B 1 20 ? 6.309 19.969 -1.822 1 84.88 20 ASN B N 1
ATOM 823 C CA . ASN B 1 20 ? 5.188 19.141 -2.271 1 84.88 20 ASN B CA 1
ATOM 824 C C . ASN B 1 20 ? 5.621 18.141 -3.334 1 84.88 20 ASN B C 1
ATOM 826 O O . ASN B 1 20 ? 5.074 17.031 -3.412 1 84.88 20 ASN B O 1
ATOM 830 N N . ILE B 1 21 ? 6.656 18.594 -4.074 1 88.31 21 ILE B N 1
ATOM 831 C CA . ILE B 1 21 ? 7.137 17.719 -5.145 1 88.31 21 ILE B CA 1
ATOM 832 C C . ILE B 1 21 ? 7.879 16.531 -4.547 1 88.31 21 ILE B C 1
ATOM 834 O O . ILE B 1 21 ? 7.762 15.406 -5.039 1 88.31 21 ILE B O 1
ATOM 838 N N . LYS B 1 22 ? 8.648 16.625 -3.58 1 89.12 22 LYS B N 1
ATOM 839 C CA . LYS B 1 22 ? 9.344 15.539 -2.914 1 89.12 22 LYS B CA 1
ATOM 840 C C . LYS B 1 22 ? 8.359 14.5 -2.375 1 89.12 22 LYS B C 1
ATOM 842 O O . LYS B 1 22 ? 8.562 13.297 -2.547 1 89.12 22 LYS B O 1
ATOM 847 N N . SER B 1 23 ? 7.398 14.945 -1.727 1 89.75 23 SER B N 1
ATOM 848 C CA . SER B 1 23 ? 6.379 14.055 -1.182 1 89.75 23 SER B CA 1
ATOM 849 C C . SER B 1 23 ? 5.719 13.234 -2.283 1 89.75 23 SER B C 1
ATOM 851 O O . SER B 1 23 ? 5.48 12.039 -2.113 1 89.75 23 SER B O 1
ATOM 853 N N . LEU B 1 24 ? 5.438 13.922 -3.414 1 92.81 24 LEU B N 1
ATOM 854 C CA . LEU B 1 24 ? 4.809 13.25 -4.547 1 92.81 24 LEU B CA 1
ATOM 855 C C . LEU B 1 24 ? 5.719 12.172 -5.117 1 92.81 24 LEU B C 1
ATOM 857 O O . LEU B 1 24 ? 5.277 11.055 -5.379 1 92.81 24 LEU B O 1
ATOM 861 N N . LEU B 1 25 ? 6.984 12.516 -5.25 1 94.12 25 LEU B N 1
ATOM 862 C CA . LEU B 1 25 ? 7.949 11.578 -5.809 1 94.12 25 LEU B CA 1
ATOM 863 C C . LEU B 1 25 ? 8.148 10.383 -4.883 1 94.12 25 LEU B C 1
ATOM 865 O O . LEU B 1 25 ? 8.273 9.25 -5.344 1 94.12 25 LEU B O 1
ATOM 869 N N . LYS B 1 26 ? 8.18 10.625 -3.672 1 95.31 26 LYS B N 1
ATOM 870 C CA . LYS B 1 26 ? 8.32 9.555 -2.693 1 95.31 26 LYS B CA 1
ATOM 871 C C . LYS B 1 26 ? 7.141 8.594 -2.756 1 95.31 26 LYS B C 1
ATOM 873 O O . LYS B 1 26 ? 7.316 7.375 -2.701 1 95.31 26 LYS B O 1
ATOM 878 N N . SER B 1 27 ? 5.988 9.195 -2.928 1 94.25 27 SER B N 1
ATOM 879 C CA . SER B 1 27 ? 4.797 8.359 -3.027 1 94.25 27 SER B CA 1
ATOM 880 C C . SER B 1 27 ? 4.82 7.508 -4.289 1 94.25 27 SER B C 1
ATOM 882 O O . SER B 1 27 ? 4.504 6.316 -4.246 1 94.25 27 SER B O 1
ATOM 884 N N . ILE B 1 28 ? 5.141 8.102 -5.359 1 96 28 ILE B N 1
ATOM 885 C CA . ILE B 1 28 ? 5.199 7.391 -6.633 1 96 28 ILE B CA 1
ATOM 886 C C . ILE B 1 28 ? 6.266 6.297 -6.566 1 96 28 ILE B C 1
ATOM 888 O O . ILE B 1 28 ? 6.035 5.168 -7.004 1 96 28 ILE B O 1
ATOM 892 N N . SER B 1 29 ? 7.43 6.648 -5.996 1 96.81 29 SER B N 1
ATOM 893 C CA . SER B 1 29 ? 8.516 5.684 -5.871 1 96.81 29 SER B CA 1
ATOM 894 C C . SER B 1 29 ? 8.102 4.496 -5.012 1 96.81 29 SER B C 1
ATOM 896 O O . SER B 1 29 ? 8.391 3.346 -5.352 1 96.81 29 SER B O 1
ATOM 898 N N . TRP B 1 30 ? 7.41 4.723 -3.982 1 96.81 30 TRP B N 1
ATOM 899 C CA . TRP B 1 30 ? 6.969 3.646 -3.1 1 96.81 30 TRP B CA 1
ATOM 900 C C . TRP B 1 30 ? 5.984 2.727 -3.812 1 96.81 30 TRP B C 1
ATOM 902 O O . TRP B 1 30 ? 6.043 1.505 -3.658 1 96.81 30 TRP B O 1
ATOM 912 N N . ARG B 1 31 ? 5.059 3.305 -4.598 1 95.12 31 ARG B N 1
ATOM 913 C CA . ARG B 1 31 ? 4.09 2.5 -5.336 1 95.12 31 ARG B CA 1
ATOM 914 C C . ARG B 1 31 ? 4.789 1.57 -6.32 1 95.12 31 ARG B C 1
ATOM 916 O O . ARG B 1 31 ? 4.418 0.402 -6.449 1 95.12 31 ARG B O 1
ATOM 923 N N . VAL B 1 32 ? 5.723 2.119 -6.93 1 97.06 32 VAL B N 1
ATOM 924 C CA . VAL B 1 32 ? 6.484 1.335 -7.895 1 97.06 32 VAL B CA 1
ATOM 925 C C . VAL B 1 32 ? 7.254 0.231 -7.172 1 97.06 32 VAL B C 1
ATOM 927 O O . VAL B 1 32 ? 7.195 -0.936 -7.566 1 97.06 32 VAL B O 1
ATOM 930 N N . VAL B 1 33 ? 7.969 0.583 -6.125 1 97.5 33 VAL B N 1
ATOM 931 C CA . VAL B 1 33 ? 8.742 -0.377 -5.34 1 97.5 33 VAL B CA 1
ATOM 932 C C . VAL B 1 33 ? 7.812 -1.451 -4.781 1 97.5 33 VAL B C 1
ATOM 934 O O . VAL B 1 33 ? 8.133 -2.641 -4.82 1 97.5 33 VAL B O 1
ATOM 937 N N . GLY B 1 34 ? 6.668 -1.029 -4.289 1 97.31 34 GLY B N 1
ATOM 938 C CA . GLY B 1 34 ? 5.695 -1.962 -3.74 1 97.31 34 GLY B CA 1
ATOM 939 C C . GLY B 1 34 ? 5.188 -2.959 -4.762 1 97.31 34 GLY B C 1
ATOM 940 O O . GLY B 1 34 ? 5.047 -4.148 -4.465 1 97.31 34 GLY B O 1
ATOM 941 N N . THR B 1 35 ? 4.895 -2.475 -5.918 1 97.12 35 THR B N 1
ATOM 942 C CA . THR B 1 35 ? 4.414 -3.34 -6.988 1 97.12 35 THR B CA 1
ATOM 943 C C . THR B 1 35 ? 5.492 -4.344 -7.395 1 97.12 35 THR B C 1
ATOM 945 O O . THR B 1 35 ? 5.207 -5.531 -7.562 1 97.12 35 THR B O 1
ATOM 948 N N . ILE B 1 36 ? 6.691 -3.883 -7.586 1 97.88 36 ILE B N 1
ATOM 949 C CA . ILE B 1 36 ? 7.805 -4.758 -7.934 1 97.88 36 ILE B CA 1
ATOM 950 C C . ILE B 1 36 ? 7.988 -5.816 -6.848 1 97.88 36 ILE B C 1
ATOM 952 O O . ILE B 1 36 ? 8.227 -6.988 -7.148 1 97.88 36 ILE B O 1
ATOM 956 N N . ASP B 1 37 ? 7.875 -5.422 -5.582 1 98.31 37 ASP B N 1
ATOM 957 C CA . ASP B 1 37 ? 7.969 -6.352 -4.461 1 98.31 37 ASP B CA 1
ATOM 958 C C . ASP B 1 37 ? 6.957 -7.488 -4.605 1 98.31 37 ASP B C 1
ATOM 960 O O . ASP B 1 37 ? 7.301 -8.656 -4.449 1 98.31 37 ASP B O 1
ATOM 964 N N . THR B 1 38 ? 5.703 -7.113 -4.918 1 98.06 38 THR B N 1
ATOM 965 C CA . THR B 1 38 ? 4.656 -8.109 -5.09 1 98.06 38 THR B CA 1
ATOM 966 C C . THR B 1 38 ? 4.992 -9.055 -6.238 1 98.06 38 THR B C 1
ATOM 968 O O . THR B 1 38 ? 4.793 -10.266 -6.133 1 98.06 38 THR B O 1
ATOM 971 N N . MET B 1 39 ? 5.473 -8.547 -7.289 1 98.31 39 MET B N 1
ATOM 972 C CA . MET B 1 39 ? 5.844 -9.352 -8.445 1 98.31 39 MET B CA 1
ATOM 973 C C . MET B 1 39 ? 6.988 -10.297 -8.109 1 98.31 39 MET B C 1
ATOM 975 O O . MET B 1 39 ? 6.98 -11.461 -8.516 1 98.31 39 MET B O 1
ATOM 979 N N . VAL B 1 40 ? 7.988 -9.828 -7.426 1 98.31 40 VAL B N 1
ATOM 980 C CA . VAL B 1 40 ? 9.141 -10.641 -7.035 1 98.31 40 VAL B CA 1
ATOM 981 C C . VAL B 1 40 ? 8.68 -11.773 -6.117 1 98.31 40 VAL B C 1
ATOM 983 O O . VAL B 1 40 ? 9.062 -12.93 -6.316 1 98.31 40 VAL B O 1
ATOM 986 N N . ILE B 1 41 ? 7.879 -11.43 -5.082 1 98.19 41 ILE B N 1
ATOM 987 C CA . ILE B 1 41 ? 7.348 -12.438 -4.168 1 98.19 41 ILE B CA 1
ATOM 988 C C . ILE B 1 41 ? 6.566 -13.484 -4.953 1 98.19 41 ILE B C 1
ATOM 990 O O . ILE B 1 41 ? 6.746 -14.688 -4.746 1 98.19 41 ILE B O 1
ATOM 994 N N . SER B 1 42 ? 5.695 -13.055 -5.883 1 98.19 42 SER B N 1
ATOM 995 C CA . SER B 1 42 ? 4.883 -13.961 -6.684 1 98.19 42 SER B CA 1
ATOM 996 C C . SER B 1 42 ? 5.754 -14.867 -7.551 1 98.19 42 SER B C 1
ATOM 998 O O . SER B 1 42 ? 5.465 -16.047 -7.707 1 98.19 42 SER B O 1
ATOM 1000 N N . TYR B 1 43 ? 6.801 -14.398 -8.125 1 98.38 43 TYR B N 1
ATOM 1001 C CA . TYR B 1 43 ? 7.715 -15.188 -8.938 1 98.38 43 TYR B CA 1
ATOM 1002 C C . TYR B 1 43 ? 8.422 -16.25 -8.102 1 98.38 43 TYR B C 1
ATOM 1004 O O . TYR B 1 43 ? 8.562 -17.391 -8.523 1 98.38 43 TYR B O 1
ATOM 1012 N N . LEU B 1 44 ? 8.867 -15.906 -6.961 1 97.5 44 LEU B N 1
ATOM 1013 C CA . LEU B 1 44 ? 9.609 -16.812 -6.09 1 97.5 44 LEU B CA 1
ATOM 1014 C C . LEU B 1 44 ? 8.719 -17.953 -5.617 1 97.5 44 LEU B C 1
ATOM 1016 O O . LEU B 1 44 ? 9.18 -19.094 -5.477 1 97.5 44 LEU B O 1
ATOM 1020 N N . ILE B 1 45 ? 7.523 -17.641 -5.461 1 96.88 45 ILE B N 1
ATOM 1021 C CA . ILE B 1 45 ? 6.613 -18.641 -4.914 1 96.88 45 ILE B CA 1
ATOM 1022 C C . ILE B 1 45 ? 6.047 -19.5 -6.043 1 96.88 45 ILE B C 1
ATOM 1024 O O . ILE B 1 45 ? 5.969 -20.719 -5.922 1 96.88 45 ILE B O 1
ATOM 1028 N N . THR B 1 46 ? 5.711 -18.891 -7.152 1 96.69 46 THR B N 1
ATOM 1029 C CA . THR B 1 46 ? 5.027 -19.625 -8.219 1 96.69 46 THR B CA 1
ATOM 1030 C C . THR B 1 46 ? 6.027 -20.141 -9.242 1 96.69 46 THR B C 1
ATOM 1032 O O . THR B 1 46 ? 5.738 -21.109 -9.961 1 96.69 46 THR B O 1
ATOM 1035 N N . GLY B 1 47 ? 7.113 -19.391 -9.422 1 96.94 47 GLY B N 1
ATOM 1036 C CA . GLY B 1 47 ? 8.117 -19.75 -10.406 1 96.94 47 GLY B CA 1
ATOM 1037 C C . GLY B 1 47 ? 7.75 -19.328 -11.82 1 96.94 47 GLY B C 1
ATOM 1038 O O . GLY B 1 47 ? 8.367 -19.781 -12.789 1 96.94 47 GLY B O 1
ATOM 1039 N N . GLN B 1 48 ? 6.703 -18.578 -11.969 1 97.56 48 GLN B N 1
ATOM 1040 C CA . GLN B 1 48 ? 6.215 -18.172 -13.281 1 97.56 48 GLN B CA 1
ATOM 1041 C C . GLN B 1 48 ? 6.18 -16.656 -13.406 1 97.56 48 GLN B C 1
ATOM 1043 O O . GLN B 1 48 ? 5.445 -15.977 -12.68 1 97.56 48 GLN B O 1
ATOM 1048 N N . ILE B 1 49 ? 6.898 -16.156 -14.367 1 97.06 49 ILE B N 1
ATOM 1049 C CA . ILE B 1 49 ? 7.023 -14.719 -14.586 1 97.06 49 ILE B CA 1
ATOM 1050 C C . ILE B 1 49 ? 5.68 -14.148 -15.031 1 97.06 49 ILE B C 1
ATOM 1052 O O . ILE B 1 49 ? 5.309 -13.039 -14.633 1 97.06 49 ILE B O 1
ATOM 1056 N N . LYS B 1 50 ? 5.016 -14.938 -15.859 1 97.5 50 LYS B N 1
ATOM 1057 C CA . LYS B 1 50 ? 3.723 -14.469 -16.359 1 97.5 50 LYS B CA 1
ATOM 1058 C C . LYS B 1 50 ? 2.732 -14.273 -15.211 1 97.5 50 LYS B C 1
ATOM 1060 O O . LYS B 1 50 ? 2.002 -13.281 -15.172 1 97.5 50 LYS B O 1
ATOM 1065 N N . THR B 1 51 ? 2.742 -15.25 -14.312 1 97.44 51 THR B N 1
ATOM 1066 C CA . THR B 1 51 ? 1.873 -15.164 -13.141 1 97.44 51 THR B CA 1
ATOM 1067 C C . THR B 1 51 ? 2.252 -13.969 -12.266 1 97.44 51 THR B C 1
ATOM 1069 O O . THR B 1 51 ? 1.383 -13.219 -11.82 1 97.44 51 THR B O 1
ATOM 1072 N N . ALA B 1 52 ? 3.49 -13.766 -12.055 1 98.06 52 ALA B N 1
ATOM 1073 C CA . ALA B 1 52 ? 4.004 -12.664 -11.242 1 98.06 52 ALA B CA 1
ATOM 1074 C C . ALA B 1 52 ? 3.59 -11.312 -11.828 1 98.06 52 ALA B C 1
ATOM 1076 O O . ALA B 1 52 ? 3.137 -10.43 -11.102 1 98.06 52 ALA B O 1
ATOM 1077 N N . LEU B 1 53 ? 3.732 -11.172 -13.094 1 97.88 53 LEU B N 1
ATOM 1078 C CA . LEU B 1 53 ? 3.369 -9.938 -13.781 1 97.88 53 LEU B CA 1
ATOM 1079 C C . LEU B 1 53 ? 1.866 -9.688 -13.695 1 97.88 53 LEU B C 1
ATOM 1081 O O . LEU B 1 53 ? 1.43 -8.555 -13.5 1 97.88 53 LEU B O 1
ATOM 1085 N N . SER B 1 54 ? 1.152 -10.75 -13.867 1 97.81 54 SER B N 1
ATOM 1086 C CA . SER B 1 54 ? -0.301 -10.641 -13.797 1 97.81 54 SER B CA 1
ATOM 1087 C C . SER B 1 54 ? -0.754 -10.188 -12.414 1 97.81 54 SER B C 1
ATOM 1089 O O . SER B 1 54 ? -1.562 -9.266 -12.289 1 97.81 54 SER B O 1
ATOM 1091 N N . ILE B 1 55 ? -0.212 -10.812 -11.398 1 98 55 ILE B N 1
ATOM 1092 C CA . ILE B 1 55 ? -0.59 -10.477 -10.031 1 98 55 ILE B CA 1
ATOM 1093 C C . ILE B 1 55 ? -0.224 -9.023 -9.734 1 98 55 ILE B C 1
ATOM 1095 O O . ILE B 1 55 ? -1.041 -8.266 -9.211 1 98 55 ILE B O 1
ATOM 1099 N N . GLY B 1 56 ? 1.003 -8.586 -10.062 1 97.88 56 GLY B N 1
ATOM 1100 C CA . GLY B 1 56 ? 1.447 -7.223 -9.828 1 97.88 56 GLY B CA 1
ATOM 1101 C C . GLY B 1 56 ? 0.591 -6.188 -10.539 1 97.88 56 GLY B C 1
ATOM 1102 O O . GLY B 1 56 ? 0.195 -5.188 -9.938 1 97.88 56 GLY B O 1
ATOM 1103 N N . SER B 1 57 ? 0.254 -6.422 -11.781 1 97.25 57 SER B N 1
ATOM 1104 C CA . SER B 1 57 ? -0.494 -5.469 -12.594 1 97.25 57 SER B CA 1
ATOM 1105 C C . SER B 1 57 ? -1.939 -5.355 -12.125 1 97.25 57 SER B C 1
ATOM 1107 O O . SER B 1 57 ? -2.467 -4.246 -11.992 1 97.25 57 SER B O 1
ATOM 1109 N N . ILE B 1 58 ? -2.549 -6.461 -11.875 1 97.69 58 ILE B N 1
ATOM 1110 C CA . ILE B 1 58 ? -3.934 -6.465 -11.414 1 97.69 58 ILE B CA 1
ATOM 1111 C C . ILE B 1 58 ? -4.023 -5.809 -10.039 1 97.69 58 ILE B C 1
ATOM 1113 O O . ILE B 1 58 ? -4.988 -5.102 -9.742 1 97.69 58 ILE B O 1
ATOM 1117 N N . GLU B 1 59 ? -2.994 -6.059 -9.266 1 97.31 59 GLU B N 1
ATOM 1118 C CA . GLU B 1 59 ? -2.961 -5.496 -7.918 1 97.31 59 GLU B CA 1
ATOM 1119 C C . GLU B 1 59 ? -2.992 -3.971 -7.957 1 97.31 59 GLU B C 1
ATOM 1121 O O . GLU B 1 59 ? -3.715 -3.34 -7.184 1 97.31 59 GLU B O 1
ATOM 1126 N N . VAL B 1 60 ? -2.275 -3.363 -8.875 1 95.56 60 VAL B N 1
ATOM 1127 C CA . VAL B 1 60 ? -2.207 -1.909 -8.969 1 95.56 60 VAL B CA 1
ATOM 1128 C C . VAL B 1 60 ? -3.592 -1.345 -9.281 1 95.56 60 VAL B C 1
ATOM 1130 O O . VAL B 1 60 ? -4.051 -0.411 -8.617 1 95.56 60 VAL B O 1
ATOM 1133 N N . VAL B 1 61 ? -4.266 -1.942 -10.148 1 95.94 61 VAL B N 1
ATOM 1134 C CA . VAL B 1 61 ? -5.566 -1.456 -10.602 1 95.94 61 VAL B CA 1
ATOM 1135 C C . VAL B 1 61 ? -6.625 -1.758 -9.539 1 95.94 61 VAL B C 1
ATOM 1137 O O . VAL B 1 61 ? -7.441 -0.896 -9.211 1 95.94 61 VAL B O 1
ATOM 1140 N N . SER B 1 62 ? -6.547 -2.959 -9.023 1 97.19 62 SER B N 1
ATOM 1141 C CA . SER B 1 62 ? -7.57 -3.363 -8.062 1 97.19 62 SER B CA 1
ATOM 1142 C C . SER B 1 62 ? -7.492 -2.529 -6.793 1 97.19 62 SER B C 1
ATOM 1144 O O . SER B 1 62 ? -8.523 -2.146 -6.23 1 97.19 62 SER B O 1
ATOM 1146 N N . LYS B 1 63 ? -6.301 -2.217 -6.355 1 97.44 63 LYS B N 1
ATOM 1147 C CA . LYS B 1 63 ? -6.145 -1.451 -5.121 1 97.44 63 LYS B CA 1
ATOM 1148 C C . LYS B 1 63 ? -6.637 -0.018 -5.301 1 97.44 63 LYS B C 1
ATOM 1150 O O . LYS B 1 63 ? -7.141 0.593 -4.355 1 97.44 63 LYS B O 1
ATOM 1155 N N . MET B 1 64 ? -6.516 0.534 -6.484 1 97.06 64 MET B N 1
ATOM 1156 C CA . MET B 1 64 ? -7.066 1.86 -6.746 1 97.06 64 MET B CA 1
ATOM 1157 C C . MET B 1 64 ? -8.586 1.866 -6.574 1 97.06 64 MET B C 1
ATOM 1159 O O . MET B 1 64 ? -9.133 2.77 -5.945 1 97.06 64 MET B O 1
ATOM 1163 N N . ILE B 1 65 ? -9.219 0.895 -7.109 1 97.44 65 ILE B N 1
ATOM 1164 C CA . ILE B 1 65 ? -10.664 0.764 -7.031 1 97.44 65 ILE B CA 1
ATOM 1165 C C . ILE B 1 65 ? -11.078 0.469 -5.59 1 97.44 65 ILE B C 1
ATOM 1167 O O . ILE B 1 65 ? -12.008 1.087 -5.066 1 97.44 65 ILE B O 1
ATOM 1171 N N . LEU B 1 66 ? -10.359 -0.417 -5.039 1 97.56 66 LEU B N 1
ATOM 1172 C CA . LEU B 1 66 ? -10.672 -0.825 -3.674 1 97.56 66 LEU B CA 1
ATOM 1173 C C . LEU B 1 66 ? -10.516 0.344 -2.707 1 97.56 66 LEU B C 1
ATOM 1175 O O . LEU B 1 66 ? -11.273 0.465 -1.744 1 97.56 66 LEU B O 1
ATOM 1179 N N . TYR B 1 67 ? -9.562 1.138 -2.902 1 97.25 67 TYR B N 1
ATOM 1180 C CA . TYR B 1 67 ? -9.344 2.289 -2.035 1 97.25 67 TYR B CA 1
ATOM 1181 C C . TYR B 1 67 ? -10.523 3.246 -2.09 1 97.25 67 TYR B C 1
ATOM 1183 O O . TYR B 1 67 ? -10.93 3.805 -1.067 1 97.25 67 TYR B O 1
ATOM 1191 N N . TYR B 1 68 ? -10.969 3.516 -3.303 1 97.25 68 TYR B N 1
ATOM 1192 C CA . TYR B 1 68 ? -12.141 4.371 -3.471 1 97.25 68 TYR B CA 1
ATOM 1193 C C . TYR B 1 68 ? -13.305 3.879 -2.623 1 97.25 68 TYR B C 1
ATOM 1195 O O . TYR B 1 68 ? -13.914 4.652 -1.878 1 97.25 68 TYR B O 1
ATOM 1203 N N . PHE B 1 69 ? -13.609 2.586 -2.727 1 97.31 69 PHE B N 1
ATOM 1204 C CA . PHE B 1 69 ? -14.711 2.006 -1.968 1 97.31 69 PHE B CA 1
ATOM 1205 C C . PHE B 1 69 ? -14.422 2.055 -0.472 1 97.31 69 PHE B C 1
ATOM 1207 O O . PHE B 1 69 ? -15.328 2.299 0.331 1 97.31 69 PHE B O 1
ATOM 1214 N N . HIS B 1 70 ? -13.188 1.764 -0.1 1 97.44 70 HIS B N 1
ATOM 1215 C CA . HIS B 1 70 ? -12.773 1.824 1.298 1 97.44 70 HIS B CA 1
ATOM 1216 C C . HIS B 1 70 ? -12.992 3.219 1.877 1 97.44 70 HIS B C 1
ATOM 1218 O O . HIS B 1 70 ? -13.547 3.361 2.969 1 97.44 70 HIS B O 1
ATOM 1224 N N . GLU B 1 71 ? -12.656 4.25 1.153 1 95.56 71 GLU B N 1
ATOM 1225 C CA . GLU B 1 71 ? -12.852 5.633 1.583 1 95.56 71 GLU B CA 1
ATOM 1226 C C . GLU B 1 71 ? -14.336 5.965 1.718 1 95.56 71 GLU B C 1
ATOM 1228 O O . GLU B 1 71 ? -14.734 6.656 2.654 1 95.56 71 GLU B O 1
ATOM 1233 N N . ARG B 1 72 ? -15.094 5.535 0.774 1 95.56 72 ARG B N 1
ATOM 1234 C CA . ARG B 1 72 ? -16.531 5.773 0.81 1 95.56 72 ARG B CA 1
ATOM 1235 C C . ARG B 1 72 ? -17.172 5.09 2.012 1 95.56 72 ARG B C 1
ATOM 1237 O O . ARG B 1 72 ? -18.078 5.645 2.643 1 95.56 72 ARG B O 1
ATOM 1244 N N . ALA B 1 73 ? -16.781 3.891 2.295 1 95.38 73 ALA B N 1
ATOM 1245 C CA . ALA B 1 73 ? -17.297 3.152 3.447 1 95.38 73 ALA B CA 1
ATOM 1246 C C . ALA B 1 73 ? -16.969 3.877 4.75 1 95.38 73 ALA B C 1
ATOM 1248 O O . ALA B 1 73 ? -17.828 4.012 5.625 1 95.38 73 ALA B O 1
ATOM 1249 N N . TRP B 1 74 ? -15.758 4.348 4.812 1 93.38 74 TRP B N 1
ATOM 1250 C CA . TRP B 1 74 ? -15.336 5.055 6.016 1 93.38 74 TRP B CA 1
ATOM 1251 C C . TRP B 1 74 ? -16.078 6.383 6.148 1 93.38 74 TRP B C 1
ATOM 1253 O O . TRP B 1 74 ? -16.359 6.836 7.262 1 93.38 74 TRP B O 1
ATOM 1263 N N . ALA B 1 75 ? -16.438 7.039 5.023 1 91.94 75 ALA B N 1
ATOM 1264 C CA . ALA B 1 75 ? -17.203 8.289 5.031 1 91.94 75 ALA B CA 1
ATOM 1265 C C . ALA B 1 75 ? -18.609 8.062 5.57 1 91.94 75 ALA B C 1
ATOM 1267 O O . ALA B 1 75 ? -19.125 8.883 6.332 1 91.94 75 ALA B O 1
ATOM 1268 N N . LYS B 1 76 ? -19.156 7.008 5.168 1 91.62 76 LYS B N 1
ATOM 1269 C CA . LYS B 1 76 ? -20.5 6.668 5.633 1 91.62 76 LYS B CA 1
ATOM 1270 C C . LYS B 1 76 ? -20.516 6.391 7.133 1 91.62 76 LYS B C 1
ATOM 1272 O O . LYS B 1 76 ? -21.438 6.812 7.84 1 91.62 76 LYS B O 1
ATOM 1277 N N . ILE B 1 77 ? -19.5 5.648 7.551 1 85.94 77 ILE B N 1
ATOM 1278 C CA . ILE B 1 77 ? -19.391 5.297 8.969 1 85.94 77 ILE B CA 1
ATOM 1279 C C . ILE B 1 77 ? -19.172 6.559 9.797 1 85.94 77 ILE B C 1
ATOM 1281 O O . ILE B 1 77 ? -19.766 6.711 10.875 1 85.94 77 ILE B O 1
ATOM 1285 N N . SER B 1 78 ? -18.328 7.461 9.297 1 80.12 78 SER B N 1
ATOM 1286 C CA . SER B 1 78 ? -18.016 8.695 10.008 1 80.12 78 SER B CA 1
ATOM 1287 C C . SER B 1 78 ? -19.188 9.656 10 1 80.12 78 SER B C 1
ATOM 1289 O O . SER B 1 78 ? -19.422 10.367 10.984 1 80.12 78 SER B O 1
ATOM 1291 N N . ASP B 1 79 ? -19.781 9.797 8.844 1 77.19 79 ASP B N 1
ATOM 1292 C CA . ASP B 1 79 ? -20.953 10.672 8.734 1 77.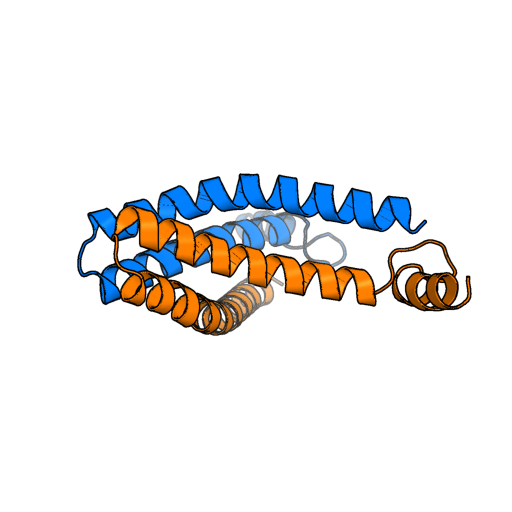19 79 ASP B CA 1
ATOM 1293 C C . ASP B 1 79 ? -22.062 10.211 9.656 1 77.19 79 ASP B C 1
ATOM 1295 O O . ASP B 1 79 ? -22.766 11.039 10.25 1 77.19 79 ASP B O 1
ATOM 1299 N N . ASN B 1 80 ? -22.141 8.953 9.734 1 67.25 80 ASN B N 1
ATOM 1300 C CA . ASN B 1 80 ? -23.188 8.422 10.609 1 67.25 80 ASN B CA 1
ATOM 1301 C C . ASN B 1 80 ? -22.859 8.664 12.078 1 67.25 80 ASN B C 1
ATOM 1303 O O . ASN B 1 80 ? -23.734 8.609 12.93 1 67.25 80 ASN B O 1
ATOM 1307 N N . ASN B 1 81 ? -21.562 8.945 12.305 1 61.88 81 ASN B N 1
ATOM 1308 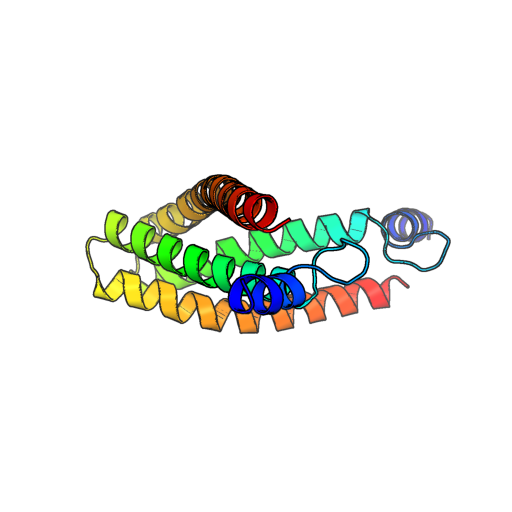C CA . ASN B 1 81 ? -21.188 9.156 13.695 1 61.88 81 ASN B CA 1
ATOM 1309 C C . ASN B 1 81 ? -21 10.641 14 1 61.88 81 ASN B C 1
ATOM 1311 O O . ASN B 1 81 ? -20.656 11.008 15.125 1 61.88 81 ASN B O 1
ATOM 1315 N N . SER B 1 82 ? -20.938 11.484 13.062 1 55.72 82 SER B N 1
ATOM 1316 C CA . SER B 1 82 ? -21 12.914 13.367 1 55.72 82 SER B CA 1
ATOM 1317 C C . SER B 1 82 ? -22.438 13.375 13.586 1 55.72 82 SER B C 1
ATOM 1319 O O . SER B 1 82 ? -23.375 12.805 13.016 1 55.72 82 SER B O 1
#

Secondary structure (DSSP, 8-state):
-HHHHHHHHHHB-TTSSBPHHHHHHHHHHHHHHHHHHHHHHHHHHH--HHHHHHHHHHHHHHHHHHHHHHHHHHHHHHHTT-/-HHHHHHHHHHB-TTSSBPHHHHHHHHHHHHHHHHHHHHHHHHHHH--HHHHHHHHHHHHHHHHHHHHHHHHHHHHHHHTT-

pLDDT: mean 87.25, std 14.26, range [52.62, 98.38]

InterPro domains:
  IPR018638 Domain of unknown function DUF2061, membrane [PF09834] (24-75)

Organism: NCBI:txid346377

Sequence (164 aa):
MIFDQSIKKWFVDEEGKDSNIKSLLKSISWRVVGTIDTMVISYLITGQIKTALSIGSIEVVSKMILYYFHERAWAKISDNNSMIFDQSIKKWFVDEEGKDSNIKSLLKSISWRVVGTIDTMVISYLITGQIKTALSIGSIEVVSKMILYYFHERAWAKISDNNS

Foldseek 3Di:
DVVVVVVCCQQAPPVRDGHPNNVVVVVVVVLVVVLVVQLVVQCVVVVDNVRSVVVSVVCSVVVVVVVVVVVVVVVVVVVVVD/DVVCVVVCCCQAPPVRDGHPNVVVVVVVVVLVVVLVVQLVVQCVVVVDNVRSVVVSVVCSVVVVVVVVVVVVVVVVVVVVVD